Protein AF-A0A6B2SDU4-F1 (afdb_monomer)

Secondary structure (DSSP, 8-state):
-HHHHHTT---SEEEEE-TT-TT--HHHHHHHHHHHHHH--SEEEEEPTTS-EEEEEEEEEHHHHHH-

pLDDT: mean 81.17, std 7.92, range [59.75, 90.5]

Radius of gyration: 11.83 Å; Cα contacts (8 Å, |Δi|>4): 75; chains: 1; bounding box: 29×22×29 Å

Foldseek 3Di:
DVVVVLVVDPDQKDFAADPPDPPDDPVLVVVQVVCCVVPVDQKRFDQDPVRHTDNNGIMGGSVSVVVD

Mean predicted aligned error: 5.79 Å

Sequence (68 aa):
ALDAGLARTTAEQVVVLSADLPFLGERTVRRLLDALAGSGADGAVLTDPDGRDQPLVAAYRRDALLRG

Structure (mmCIF, N/CA/C/O backbone):
data_AF-A0A6B2SDU4-F1
#
_entry.id   AF-A0A6B2SDU4-F1
#
loop_
_atom_site.group_PDB
_atom_site.id
_atom_site.type_symbol
_atom_site.label_atom_id
_atom_site.label_alt_id
_atom_site.label_comp_id
_atom_site.label_asym_id
_atom_site.label_entity_id
_atom_site.label_seq_id
_atom_site.pdbx_PDB_ins_code
_atom_site.Cartn_x
_atom_site.Cartn_y
_atom_site.Cartn_z
_atom_site.occupancy
_atom_site.B_iso_or_equiv
_atom_site.auth_seq_id
_atom_site.auth_comp_id
_atom_site.auth_asym_id
_atom_site.auth_atom_id
_atom_site.pdbx_PDB_model_num
ATOM 1 N N . ALA A 1 1 ? 2.845 -6.116 11.145 1.00 59.75 1 ALA A N 1
ATOM 2 C CA . ALA A 1 1 ? 3.686 -4.932 10.850 1.00 59.75 1 ALA A CA 1
ATOM 3 C C . ALA A 1 1 ? 2.874 -3.823 10.180 1.00 59.75 1 ALA A C 1
ATOM 5 O O . ALA A 1 1 ? 2.935 -2.699 10.658 1.00 59.75 1 ALA A O 1
ATOM 6 N N . LEU A 1 2 ? 2.080 -4.137 9.145 1.00 69.25 2 LEU A N 1
ATOM 7 C CA . LEU A 1 2 ? 1.188 -3.177 8.482 1.00 69.25 2 LEU A CA 1
ATOM 8 C C . LEU A 1 2 ? 0.216 -2.489 9.457 1.00 69.25 2 LEU A C 1
ATOM 10 O O . LEU A 1 2 ? 0.240 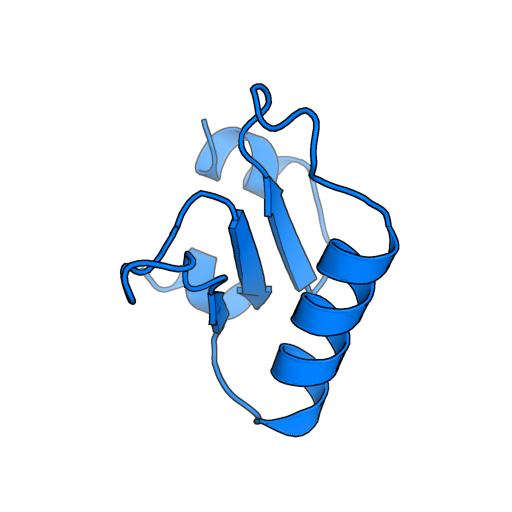-1.267 9.540 1.00 69.25 2 LEU A O 1
ATOM 14 N N . ASP A 1 3 ? -0.523 -3.244 10.277 1.00 70.25 3 ASP A N 1
AT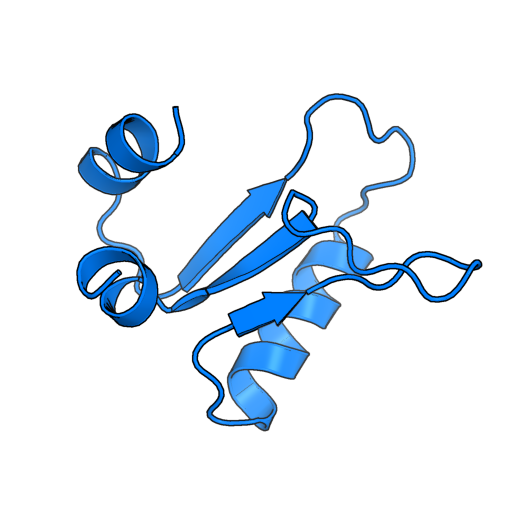OM 15 C CA . ASP A 1 3 ? -1.472 -2.675 11.257 1.00 70.25 3 ASP A CA 1
ATOM 16 C C . ASP A 1 3 ? -0.819 -1.708 12.249 1.00 70.25 3 ASP A C 1
ATOM 18 O O . ASP A 1 3 ? -1.347 -0.638 12.546 1.00 70.25 3 ASP A O 1
ATOM 22 N N . ALA A 1 4 ? 0.382 -2.050 12.723 1.00 71.00 4 ALA A N 1
ATOM 23 C CA . ALA A 1 4 ? 1.149 -1.186 13.614 1.00 71.00 4 ALA A CA 1
ATOM 24 C C . ALA A 1 4 ? 1.579 0.118 12.919 1.00 71.00 4 ALA A C 1
ATOM 26 O O . ALA A 1 4 ? 1.630 1.161 13.566 1.00 71.00 4 ALA A O 1
ATOM 27 N N . GLY A 1 5 ? 1.863 0.079 11.612 1.00 70.94 5 GLY A N 1
ATOM 28 C CA . GLY A 1 5 ? 2.132 1.267 1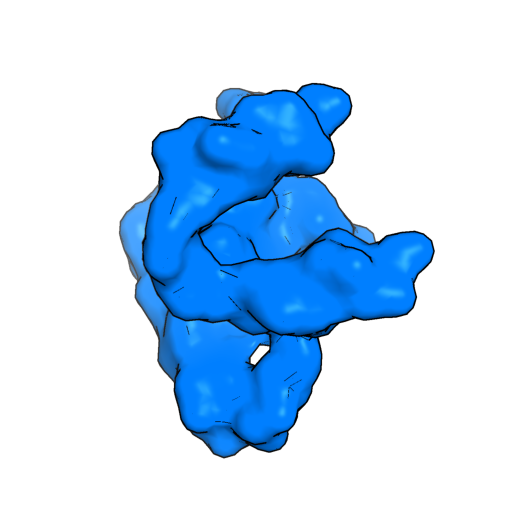0.800 1.00 70.94 5 GLY A CA 1
ATOM 29 C C . GLY A 1 5 ? 0.873 2.093 10.523 1.00 70.94 5 GLY A C 1
ATOM 30 O O . GLY A 1 5 ? 0.909 3.318 10.635 1.00 70.94 5 GLY A O 1
ATOM 31 N N . LEU A 1 6 ? -0.258 1.437 10.243 1.00 76.62 6 LEU A N 1
ATOM 32 C CA . LEU A 1 6 ? -1.559 2.082 10.025 1.00 76.62 6 LEU A CA 1
ATOM 33 C C . LEU A 1 6 ? -2.025 2.870 11.252 1.00 76.62 6 LEU A C 1
ATOM 35 O O . LEU A 1 6 ? -2.531 3.983 11.113 1.00 76.62 6 LEU A O 1
ATOM 39 N N . ALA A 1 7 ? -1.781 2.347 12.455 1.00 75.50 7 ALA A N 1
ATOM 40 C CA . ALA A 1 7 ? -2.082 3.036 13.710 1.00 75.50 7 ALA A CA 1
ATOM 41 C C . ALA A 1 7 ? -1.295 4.350 13.904 1.00 75.50 7 ALA A C 1
ATOM 43 O O . ALA A 1 7 ? -1.615 5.140 14.792 1.00 75.50 7 ALA A O 1
ATOM 44 N N . ARG A 1 8 ? -0.253 4.596 13.100 1.00 81.12 8 ARG A N 1
ATOM 45 C CA . ARG A 1 8 ? 0.649 5.753 13.218 1.00 81.12 8 ARG A CA 1
ATOM 46 C C . ARG A 1 8 ? 0.418 6.815 12.143 1.00 81.12 8 ARG A C 1
ATOM 48 O O . ARG A 1 8 ? 1.137 7.811 12.141 1.00 81.12 8 ARG A O 1
ATOM 55 N N . THR A 1 9 ? -0.561 6.629 11.256 1.00 80.38 9 THR A N 1
ATOM 56 C CA . THR A 1 9 ? -0.864 7.565 10.167 1.00 80.38 9 THR A C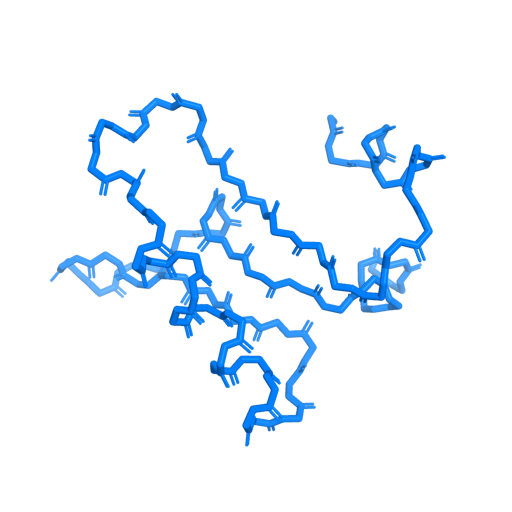A 1
ATOM 57 C C . THR A 1 9 ? -2.358 7.868 10.055 1.00 80.38 9 THR A C 1
ATOM 59 O O . THR A 1 9 ? -3.219 7.008 10.255 1.00 80.38 9 THR A O 1
ATOM 62 N N . THR A 1 10 ? -2.663 9.116 9.708 1.00 80.31 10 THR A N 1
ATOM 63 C CA . THR A 1 10 ? -4.012 9.599 9.384 1.00 80.31 10 THR A CA 1
ATOM 64 C C . THR A 1 10 ? -4.198 9.843 7.886 1.00 80.31 10 THR A C 1
ATOM 66 O O . THR A 1 10 ? -5.228 10.375 7.487 1.00 80.31 10 THR A O 1
ATOM 69 N N . ALA A 1 11 ? -3.216 9.479 7.054 1.00 86.38 11 ALA A N 1
ATOM 70 C CA . ALA A 1 11 ? -3.308 9.644 5.608 1.00 86.38 11 ALA A CA 1
ATOM 71 C C . ALA A 1 11 ? -4.451 8.798 5.027 1.00 86.38 11 ALA A C 1
ATOM 73 O O . ALA A 1 11 ? -4.631 7.639 5.400 1.00 86.38 11 ALA A O 1
ATOM 74 N N . GLU A 1 12 ? -5.200 9.364 4.082 1.00 84.94 12 GLU A N 1
ATOM 75 C CA . GLU A 1 12 ? -6.313 8.670 3.415 1.00 84.94 12 GLU A CA 1
ATOM 76 C C . GLU A 1 12 ? -5.833 7.517 2.520 1.00 84.94 12 GLU A C 1
ATOM 78 O O . GLU A 1 12 ? -6.547 6.535 2.303 1.00 84.94 12 GLU A O 1
ATOM 83 N N . GLN A 1 13 ? -4.601 7.625 2.023 1.00 86.19 13 GLN A N 1
ATOM 84 C CA . GLN A 1 13 ? -3.957 6.664 1.138 1.00 86.19 13 GLN A CA 1
ATOM 85 C C . GLN A 1 13 ? -2.688 6.132 1.801 1.00 86.19 13 GLN A C 1
ATOM 87 O O . GLN A 1 13 ? -1.893 6.894 2.356 1.00 86.19 13 GLN A O 1
ATOM 92 N N . VAL A 1 14 ? -2.492 4.819 1.731 1.00 88.06 14 VAL A N 1
ATOM 93 C CA . VAL A 1 14 ? -1.350 4.126 2.331 1.00 88.06 14 VAL A CA 1
ATOM 94 C C . VAL A 1 14 ? -0.642 3.334 1.248 1.00 88.06 14 VAL A C 1
ATOM 96 O O . VAL A 1 14 ? -1.265 2.536 0.554 1.00 88.06 14 VAL A O 1
ATOM 99 N N . VAL A 1 15 ? 0.667 3.540 1.115 1.00 85.38 15 VAL A N 1
ATOM 100 C CA . VAL A 1 15 ? 1.509 2.776 0.191 1.00 85.38 15 VAL A CA 1
ATOM 101 C C . VAL A 1 15 ? 2.330 1.772 0.991 1.00 85.38 15 VAL A C 1
ATOM 103 O O . VAL A 1 15 ? 3.072 2.149 1.898 1.00 85.38 15 VAL A O 1
ATOM 106 N N . VAL A 1 16 ? 2.186 0.493 0.656 1.00 85.75 16 VAL A N 1
ATOM 107 C CA . VAL A 1 16 ? 2.956 -0.615 1.222 1.00 85.75 16 VAL A CA 1
ATOM 108 C C . VAL A 1 16 ? 4.072 -0.951 0.251 1.00 85.75 16 VAL A C 1
ATOM 110 O O . VAL A 1 16 ? 3.815 -1.172 -0.931 1.00 85.75 16 VAL A O 1
ATOM 113 N N . LEU A 1 17 ? 5.303 -0.952 0.755 1.00 82.50 17 LEU A N 1
ATOM 114 C CA . LEU A 1 17 ? 6.517 -1.154 -0.023 1.00 82.50 17 LEU A CA 1
ATOM 115 C C . LEU A 1 17 ? 7.397 -2.189 0.681 1.00 82.50 17 LEU A C 1
ATOM 117 O O . LEU A 1 17 ? 7.778 -1.996 1.837 1.00 82.50 17 LEU A O 1
ATOM 121 N N . SER A 1 18 ? 7.754 -3.266 -0.016 1.00 79.25 18 SER A N 1
ATOM 122 C CA . SER A 1 18 ? 8.816 -4.171 0.419 1.00 79.25 18 SER A CA 1
ATOM 123 C C . SER A 1 18 ? 10.142 -3.420 0.484 1.00 79.25 18 SER A C 1
ATOM 125 O O . SER A 1 18 ? 10.540 -2.767 -0.479 1.00 79.25 18 SER A O 1
ATOM 127 N N . ALA A 1 19 ? 10.849 -3.559 1.606 1.00 69.75 19 ALA A N 1
ATOM 128 C CA . ALA A 1 19 ? 12.126 -2.887 1.847 1.00 69.75 19 ALA A CA 1
ATOM 129 C C . ALA A 1 19 ? 13.269 -3.366 0.929 1.00 69.75 19 ALA A C 1
ATOM 131 O O . ALA A 1 19 ? 14.285 -2.689 0.828 1.00 69.75 19 ALA A O 1
ATOM 132 N N . ASP A 1 20 ? 13.098 -4.504 0.253 1.00 70.12 20 ASP A N 1
ATOM 133 C CA . ASP A 1 20 ? 14.162 -5.205 -0.477 1.00 70.12 20 ASP A CA 1
ATOM 134 C C . ASP A 1 20 ? 14.079 -5.029 -2.003 1.00 70.12 20 ASP A C 1
ATOM 136 O O . ASP A 1 20 ? 14.576 -5.845 -2.776 1.00 70.12 20 ASP A O 1
ATOM 140 N N . LEU A 1 21 ? 13.403 -3.971 -2.465 1.00 63.16 21 LEU A N 1
ATOM 141 C CA . LEU A 1 21 ? 13.215 -3.703 -3.888 1.00 63.16 21 LEU A CA 1
ATOM 142 C C . LEU A 1 21 ? 14.143 -2.578 -4.358 1.00 63.16 21 LEU A C 1
ATOM 144 O O . LEU A 1 21 ? 13.736 -1.414 -4.358 1.00 63.16 21 LEU A O 1
ATOM 148 N N . PRO A 1 22 ? 15.361 -2.895 -4.845 1.00 64.44 22 PRO A N 1
ATOM 149 C CA . PRO A 1 22 ? 16.298 -1.892 -5.359 1.00 64.44 22 PRO A CA 1
ATOM 150 C C . PRO A 1 22 ? 15.763 -1.133 -6.587 1.00 64.44 22 PRO A C 1
ATOM 152 O O . PRO A 1 22 ? 16.305 -0.099 -6.963 1.00 64.44 22 PRO A O 1
ATOM 155 N N . PHE A 1 23 ? 14.680 -1.619 -7.203 1.00 65.31 23 PHE A N 1
ATOM 156 C CA . PHE A 1 23 ? 14.021 -1.009 -8.363 1.00 65.31 23 PHE A CA 1
ATOM 157 C C . PHE A 1 23 ? 12.821 -0.125 -8.007 1.00 65.31 23 PHE A C 1
ATOM 159 O O . PHE A 1 23 ? 12.188 0.455 -8.897 1.00 65.31 23 PHE A O 1
ATOM 166 N N . LEU A 1 24 ? 12.467 -0.033 -6.725 1.00 67.56 24 LEU A N 1
ATOM 167 C CA . LEU A 1 24 ? 11.322 0.745 -6.294 1.00 67.56 24 LEU A CA 1
ATOM 168 C C . LEU A 1 24 ? 11.671 2.237 -6.285 1.00 67.56 24 LEU A C 1
ATOM 170 O O . LEU A 1 24 ? 12.245 2.769 -5.340 1.00 67.56 24 LEU A O 1
ATOM 174 N N . GLY A 1 25 ? 11.317 2.912 -7.375 1.00 73.62 25 GLY A N 1
ATOM 175 C CA . GLY A 1 25 ? 11.495 4.351 -7.526 1.00 73.62 25 GLY A CA 1
ATOM 176 C C . GLY A 1 25 ? 10.210 5.142 -7.297 1.00 73.62 25 GLY A C 1
ATOM 177 O O . GLY A 1 25 ? 9.096 4.623 -7.386 1.00 73.62 25 GLY A O 1
ATOM 178 N N . GLU A 1 26 ? 10.372 6.451 -7.117 1.00 80.69 26 GLU A N 1
ATOM 179 C CA . GLU A 1 26 ? 9.279 7.418 -6.974 1.00 80.69 26 GLU A CA 1
ATOM 180 C C . GLU A 1 26 ? 8.225 7.304 -8.090 1.00 80.69 26 GLU A C 1
ATOM 182 O O . GLU A 1 26 ? 7.023 7.376 -7.845 1.00 80.69 26 GLU A O 1
ATOM 187 N N . ARG A 1 27 ? 8.664 7.045 -9.327 1.00 83.00 27 ARG A N 1
ATOM 188 C CA . ARG A 1 27 ? 7.774 6.849 -10.480 1.00 83.00 27 ARG A CA 1
ATOM 189 C C . ARG A 1 27 ? 6.797 5.686 -10.283 1.00 83.00 27 ARG A C 1
ATOM 191 O O . ARG A 1 27 ? 5.671 5.765 -10.765 1.00 83.00 27 ARG A O 1
ATOM 198 N N . THR A 1 28 ? 7.215 4.611 -9.617 1.00 85.12 28 THR A N 1
ATOM 199 C CA . THR A 1 28 ? 6.350 3.456 -9.336 1.00 85.12 28 THR A CA 1
ATOM 200 C C . THR A 1 28 ? 5.291 3.826 -8.306 1.00 85.12 28 THR A C 1
ATOM 202 O O . THR A 1 28 ? 4.118 3.535 -8.514 1.00 85.12 28 THR A O 1
ATOM 205 N N . VAL A 1 29 ? 5.680 4.554 -7.255 1.00 85.88 29 VAL A N 1
ATOM 206 C CA . VAL A 1 29 ? 4.746 5.048 -6.233 1.00 85.88 29 VAL A CA 1
ATOM 207 C C . VAL A 1 29 ? 3.703 5.979 -6.848 1.00 85.88 29 VAL A C 1
ATOM 209 O O . VAL A 1 29 ? 2.511 5.766 -6.647 1.00 85.88 29 VAL A O 1
ATOM 212 N N . ARG A 1 30 ? 4.127 6.957 -7.660 1.00 87.25 30 ARG A N 1
ATOM 213 C CA . ARG A 1 30 ? 3.197 7.877 -8.338 1.00 87.25 30 ARG A CA 1
ATOM 214 C C . ARG A 1 30 ? 2.191 7.124 -9.213 1.00 87.25 30 ARG A C 1
ATOM 216 O O . ARG A 1 30 ? 1.001 7.369 -9.101 1.00 87.25 30 ARG A O 1
ATOM 223 N N . ARG A 1 31 ? 2.643 6.132 -9.991 1.00 87.81 31 ARG A N 1
ATOM 224 C CA . ARG A 1 31 ? 1.749 5.295 -10.813 1.00 87.81 31 ARG A CA 1
ATOM 225 C C . ARG A 1 31 ? 0.708 4.535 -9.991 1.00 87.81 31 ARG A C 1
ATOM 227 O O . ARG A 1 31 ? -0.429 4.426 -10.435 1.00 87.81 31 ARG A O 1
ATOM 234 N N . LEU A 1 32 ? 1.084 4.011 -8.824 1.00 87.75 32 LEU A N 1
ATOM 235 C CA . LEU A 1 32 ? 0.142 3.322 -7.936 1.00 87.75 32 LEU A CA 1
ATOM 236 C C . LEU A 1 32 ? -0.908 4.289 -7.373 1.00 87.75 32 LEU A C 1
ATOM 238 O O . LEU A 1 32 ? -2.090 3.955 -7.344 1.00 87.75 32 LEU A O 1
ATOM 242 N N . LEU A 1 33 ? -0.492 5.494 -6.979 1.00 88.31 33 LEU A N 1
ATOM 243 C CA . LEU A 1 33 ? -1.404 6.532 -6.492 1.00 88.31 33 LEU A CA 1
ATOM 244 C C . LEU A 1 33 ? -2.350 7.026 -7.595 1.00 88.31 33 LEU A C 1
ATOM 246 O O . LEU A 1 33 ? -3.553 7.128 -7.361 1.00 88.31 33 LEU A O 1
ATOM 250 N N . ASP A 1 34 ? -1.835 7.256 -8.804 1.00 90.19 34 ASP A N 1
ATOM 251 C CA . ASP A 1 34 ? -2.635 7.674 -9.960 1.00 90.19 34 ASP A CA 1
ATOM 252 C C . ASP A 1 34 ? -3.672 6.601 -10.335 1.00 90.19 34 ASP A C 1
ATOM 254 O O . ASP A 1 34 ? -4.841 6.912 -10.573 1.00 90.19 34 ASP A O 1
ATOM 258 N N . ALA A 1 35 ? -3.273 5.323 -10.333 1.00 89.50 35 ALA A N 1
ATOM 259 C CA . ALA A 1 35 ? -4.177 4.203 -10.591 1.00 89.50 35 ALA A CA 1
ATOM 260 C C . ALA A 1 35 ? -5.276 4.087 -9.521 1.00 89.50 35 ALA A C 1
ATOM 262 O O . ALA A 1 35 ? -6.443 3.851 -9.848 1.00 89.50 35 ALA A O 1
ATOM 263 N N . LEU A 1 36 ? -4.930 4.294 -8.247 1.00 90.19 36 LEU A N 1
ATOM 264 C CA . LEU A 1 36 ? -5.894 4.287 -7.147 1.00 90.19 36 LEU A CA 1
ATOM 265 C C . LEU A 1 36 ? -6.887 5.457 -7.247 1.00 90.19 36 LEU A C 1
ATOM 267 O O . LEU A 1 36 ? -8.090 5.281 -7.035 1.00 90.19 36 LEU A O 1
ATOM 271 N N . ALA A 1 37 ? -6.397 6.647 -7.599 1.00 87.56 37 ALA A N 1
ATOM 272 C CA . ALA A 1 37 ? -7.222 7.837 -7.768 1.00 87.56 37 ALA A CA 1
ATOM 273 C C . ALA A 1 37 ? -8.173 7.716 -8.971 1.00 87.56 37 ALA A C 1
ATOM 275 O O . ALA A 1 37 ? -9.337 8.102 -8.869 1.00 87.56 37 ALA A O 1
ATOM 276 N N . GLY A 1 38 ? -7.702 7.152 -10.088 1.00 88.19 38 GLY A N 1
ATOM 277 C CA . GLY A 1 38 ? -8.471 7.049 -11.332 1.00 88.19 38 GLY A CA 1
ATOM 278 C C . GLY A 1 38 ? -9.483 5.900 -11.392 1.00 88.19 38 GLY A C 1
ATOM 279 O O . GLY A 1 38 ? -10.395 5.951 -12.212 1.00 88.19 38 GLY A O 1
ATOM 280 N N . SER A 1 39 ? -9.345 4.869 -10.552 1.00 84.75 39 SER A N 1
ATOM 281 C CA . SER A 1 39 ? -10.178 3.654 -10.632 1.00 84.75 39 SER A CA 1
ATOM 282 C C . SER A 1 39 ? -11.361 3.621 -9.665 1.00 84.75 39 SER A C 1
ATOM 284 O O . SER A 1 39 ? -12.278 2.827 -9.856 1.00 84.75 39 SER A O 1
ATOM 286 N N . GLY A 1 40 ? -11.341 4.431 -8.601 1.00 82.38 40 GLY A N 1
ATOM 287 C CA . GLY A 1 40 ? -12.312 4.311 -7.507 1.00 82.38 40 GLY A CA 1
ATOM 288 C C . GLY A 1 40 ? -12.176 3.017 -6.689 1.00 82.38 40 GLY A C 1
ATOM 289 O O . GLY A 1 40 ? -12.994 2.783 -5.804 1.00 82.38 40 GLY A O 1
ATOM 290 N N . ALA A 1 41 ? -11.153 2.198 -6.958 1.00 88.56 41 ALA A N 1
ATOM 291 C CA . ALA A 1 41 ? -10.913 0.939 -6.269 1.00 88.56 41 ALA A CA 1
ATOM 292 C C . ALA A 1 41 ? -10.425 1.149 -4.825 1.00 88.56 41 ALA A C 1
ATOM 294 O O . ALA A 1 41 ? -9.936 2.220 -4.443 1.00 88.56 41 ALA A O 1
ATOM 295 N N . ASP A 1 42 ? -10.527 0.083 -4.033 1.00 88.19 42 ASP A N 1
ATOM 296 C CA . ASP A 1 42 ? -10.025 0.023 -2.659 1.00 88.19 42 ASP A CA 1
ATOM 297 C C . ASP A 1 42 ? -8.490 -0.099 -2.588 1.00 88.19 42 ASP A C 1
ATOM 299 O O . ASP A 1 42 ? -7.876 0.286 -1.588 1.00 88.19 42 ASP A O 1
ATOM 303 N N . GLY A 1 43 ? -7.857 -0.576 -3.664 1.00 89.44 43 GLY A N 1
ATOM 304 C CA . GLY A 1 43 ? -6.409 -0.697 -3.781 1.00 89.44 43 GLY A CA 1
ATOM 305 C C . GLY A 1 43 ? -5.922 -0.829 -5.224 1.00 89.44 43 GLY A C 1
ATOM 306 O O . GLY A 1 43 ? -6.679 -1.190 -6.122 1.00 89.44 43 GLY A O 1
ATOM 307 N N . ALA A 1 44 ? -4.641 -0.535 -5.429 1.00 90.50 44 ALA A N 1
ATOM 308 C CA . ALA A 1 44 ? -3.891 -0.725 -6.662 1.00 90.50 44 ALA A CA 1
ATOM 309 C C . ALA A 1 44 ? -2.614 -1.506 -6.333 1.00 90.50 44 ALA A C 1
ATOM 311 O O . ALA A 1 44 ? -1.803 -1.057 -5.521 1.00 90.50 44 ALA A O 1
ATOM 312 N N . VAL A 1 45 ? -2.441 -2.672 -6.950 1.00 89.31 45 VAL A N 1
ATOM 313 C CA . VAL A 1 45 ? -1.331 -3.594 -6.679 1.00 89.31 45 VAL A CA 1
ATOM 314 C C . VAL A 1 45 ? -0.378 -3.602 -7.868 1.00 89.31 45 VAL A C 1
ATOM 316 O O . VAL A 1 45 ? -0.814 -3.574 -9.018 1.00 89.31 45 VAL A O 1
ATOM 319 N N . LEU A 1 46 ? 0.929 -3.602 -7.605 1.00 85.88 46 LEU A N 1
ATOM 320 C CA . LEU A 1 46 ? 1.920 -3.793 -8.655 1.00 85.88 46 LEU A CA 1
ATOM 321 C C . LEU A 1 46 ? 1.870 -5.245 -9.128 1.00 85.88 46 LEU A C 1
ATOM 323 O O . LEU A 1 46 ? 2.023 -6.160 -8.328 1.00 85.88 46 LEU A O 1
ATOM 327 N N . THR A 1 47 ? 1.754 -5.446 -10.431 1.00 86.12 47 THR A N 1
ATOM 328 C CA . THR A 1 47 ? 1.969 -6.754 -11.048 1.00 86.12 47 THR A CA 1
ATOM 329 C C . THR A 1 47 ? 3.412 -6.834 -11.545 1.00 86.12 47 THR A C 1
ATOM 331 O O . THR A 1 47 ? 3.916 -5.895 -12.173 1.00 86.12 47 THR A O 1
ATOM 334 N N . ASP A 1 48 ? 4.106 -7.921 -11.2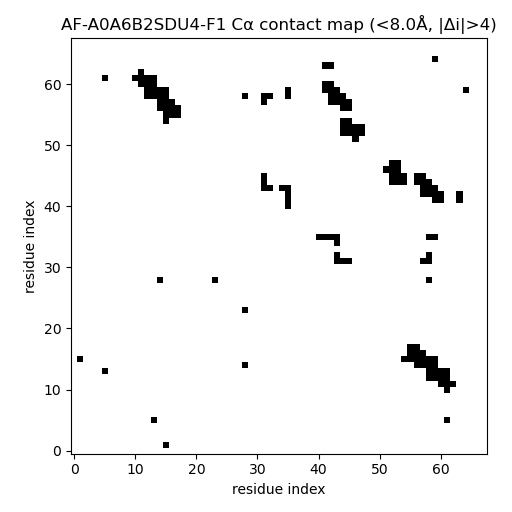25 1.00 81.94 48 ASP A N 1
ATOM 335 C CA . ASP A 1 48 ? 5.464 -8.167 -11.704 1.00 81.94 48 ASP A CA 1
ATOM 336 C C . ASP A 1 48 ? 5.490 -8.560 -13.200 1.00 81.94 48 ASP A C 1
ATOM 338 O O . ASP A 1 48 ? 4.438 -8.779 -13.810 1.00 81.94 48 ASP A O 1
ATOM 342 N N . PRO A 1 49 ? 6.677 -8.623 -13.837 1.00 77.44 49 PRO A N 1
ATOM 343 C CA . PRO A 1 49 ? 6.790 -8.995 -15.249 1.00 77.44 49 PRO A CA 1
ATOM 344 C C . PRO A 1 49 ? 6.254 -10.393 -15.591 1.00 77.44 49 PRO A C 1
ATOM 346 O O . PRO A 1 49 ? 5.924 -10.634 -16.750 1.00 77.44 49 PRO A O 1
ATOM 349 N N . ASP A 1 50 ? 6.142 -11.285 -14.604 1.00 82.38 50 ASP A N 1
ATOM 350 C CA . ASP A 1 50 ? 5.596 -12.635 -14.758 1.00 82.38 50 ASP A CA 1
ATOM 351 C C . ASP A 1 50 ? 4.066 -12.668 -14.572 1.00 82.38 50 ASP A C 1
ATOM 353 O O . ASP A 1 50 ? 3.451 -13.737 -14.612 1.00 82.38 50 ASP A O 1
ATOM 357 N N . GLY A 1 51 ? 3.433 -11.504 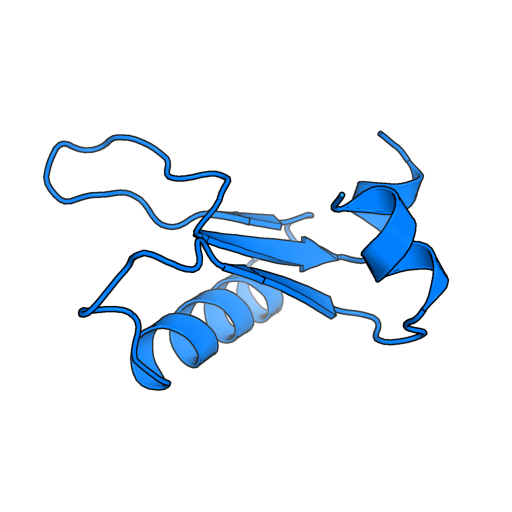-14.381 1.00 83.75 51 GLY A N 1
ATOM 358 C CA . GLY A 1 51 ? 1.989 -11.371 -14.218 1.00 83.75 51 GLY A CA 1
ATOM 359 C C . GLY A 1 51 ? 1.496 -11.646 -12.798 1.00 83.75 51 GLY A C 1
ATOM 360 O O . GLY A 1 51 ? 0.296 -11.846 -12.611 1.00 83.75 51 GLY A O 1
ATOM 361 N N . ARG A 1 52 ? 2.383 -11.688 -11.796 1.00 82.81 52 ARG A N 1
ATOM 362 C CA . ARG A 1 52 ? 1.996 -11.954 -10.405 1.00 82.81 52 ARG A CA 1
ATOM 363 C C . ARG A 1 52 ? 1.790 -10.661 -9.642 1.00 82.81 52 ARG A C 1
ATOM 365 O O . ARG A 1 52 ? 2.629 -9.762 -9.671 1.00 82.81 52 ARG A O 1
ATOM 372 N N . ASP A 1 53 ? 0.698 -10.6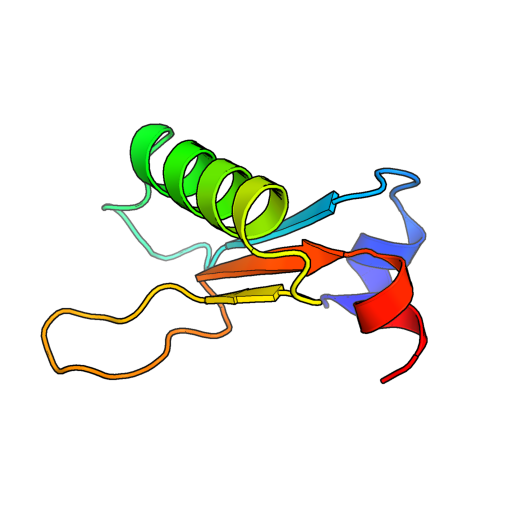06 -8.898 1.00 83.75 53 ASP A N 1
ATOM 373 C CA . ASP A 1 53 ? 0.435 -9.499 -7.994 1.00 83.75 53 ASP A CA 1
ATOM 374 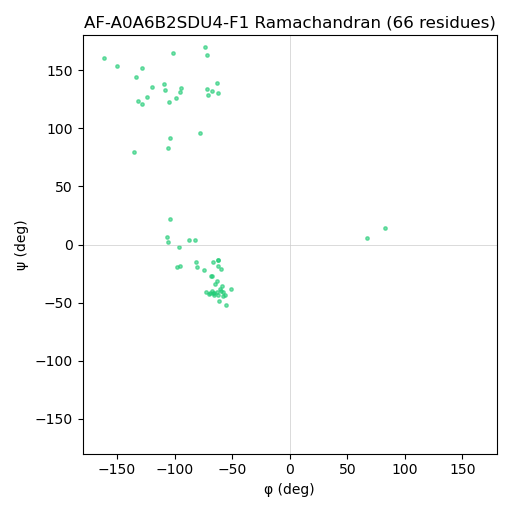C C . ASP A 1 53 ? 1.439 -9.498 -6.842 1.00 83.75 53 ASP A C 1
ATOM 376 O O . ASP A 1 53 ? 1.686 -10.515 -6.189 1.00 83.75 53 ASP A O 1
ATOM 380 N N . GLN A 1 54 ? 2.003 -8.324 -6.586 1.00 80.62 54 GLN A N 1
ATOM 381 C CA . GLN A 1 54 ? 2.939 -8.055 -5.509 1.00 80.62 54 GLN A CA 1
ATOM 382 C C . GLN A 1 54 ? 2.204 -7.257 -4.426 1.00 80.62 54 GLN A C 1
ATOM 384 O O . GLN A 1 54 ? 2.307 -6.031 -4.390 1.00 80.62 54 GLN A O 1
ATOM 389 N N . PRO A 1 55 ? 1.457 -7.906 -3.512 1.00 73.50 55 PRO A N 1
ATOM 390 C CA . PRO A 1 55 ? 0.666 -7.211 -2.490 1.00 73.50 55 PRO A CA 1
ATOM 391 C C . PRO A 1 55 ? 1.521 -6.380 -1.522 1.00 73.50 55 PRO A C 1
ATOM 393 O O . PRO A 1 55 ? 1.010 -5.469 -0.871 1.00 73.50 55 PRO A O 1
ATOM 396 N N . LEU A 1 56 ? 2.827 -6.663 -1.456 1.00 76.88 56 LEU A N 1
ATOM 397 C CA . LEU A 1 56 ? 3.814 -5.879 -0.714 1.00 76.88 56 LEU A CA 1
ATOM 398 C C . LEU A 1 56 ? 4.326 -4.646 -1.488 1.00 76.88 56 LEU A C 1
ATOM 400 O O . LEU A 1 56 ? 5.209 -3.944 -1.003 1.00 76.88 56 LEU A O 1
ATOM 404 N N . VAL A 1 57 ? 3.791 -4.378 -2.681 1.00 84.56 57 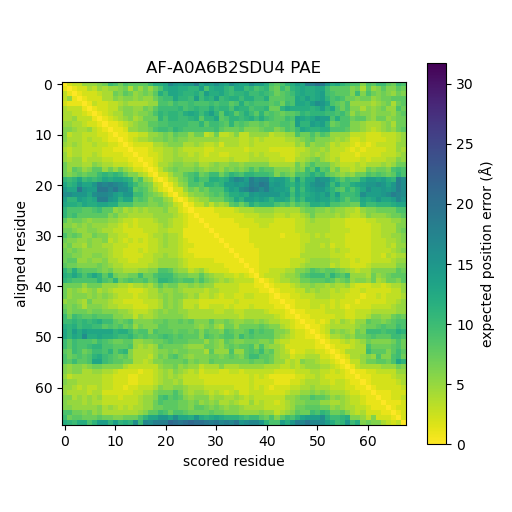VAL A N 1
ATOM 405 C CA . VAL A 1 57 ? 4.030 -3.174 -3.486 1.00 84.56 57 VAL A CA 1
ATOM 406 C C . VAL A 1 57 ? 2.691 -2.674 -4.011 1.00 84.56 57 VAL A C 1
ATOM 408 O O . VAL A 1 57 ? 2.295 -2.938 -5.145 1.00 84.56 57 VAL A O 1
ATOM 411 N N . ALA A 1 58 ? 1.953 -1.982 -3.155 1.00 88.62 58 ALA A N 1
ATOM 412 C CA . ALA A 1 58 ? 0.578 -1.606 -3.443 1.00 88.62 58 ALA A CA 1
ATOM 413 C C . ALA A 1 58 ? 0.188 -0.301 -2.749 1.00 88.62 58 ALA A C 1
ATOM 415 O O . ALA A 1 58 ? 0.738 0.055 -1.707 1.00 88.62 58 ALA A O 1
ATOM 416 N N . ALA A 1 59 ? -0.777 0.405 -3.328 1.00 89.19 59 ALA A N 1
ATOM 417 C CA . ALA A 1 59 ? -1.442 1.544 -2.713 1.00 89.19 59 ALA A CA 1
ATOM 418 C C . ALA A 1 59 ? -2.866 1.148 -2.325 1.00 89.19 59 ALA A C 1
ATOM 420 O O . ALA A 1 59 ? -3.590 0.586 -3.139 1.00 89.19 59 ALA A O 1
ATOM 421 N N . TYR A 1 60 ? -3.285 1.472 -1.108 1.00 88.44 60 TYR A N 1
ATOM 422 C CA . TYR A 1 60 ? -4.617 1.167 -0.597 1.00 88.44 60 TYR A CA 1
ATOM 423 C C . TYR A 1 60 ? -5.278 2.410 -0.023 1.00 88.44 60 TYR A C 1
ATOM 425 O O . TYR A 1 60 ? -4.612 3.305 0.511 1.00 88.44 60 TYR A O 1
ATOM 433 N N . ARG A 1 61 ? -6.609 2.432 -0.062 1.00 89.00 61 ARG A N 1
ATOM 434 C CA . ARG A 1 61 ? -7.388 3.346 0.774 1.00 89.00 61 ARG A CA 1
ATOM 435 C C . ARG A 1 61 ? -7.315 2.868 2.215 1.00 89.00 61 ARG A C 1
ATOM 437 O O . ARG A 1 61 ? -7.536 1.690 2.499 1.00 89.00 61 ARG A O 1
ATOM 444 N N . ARG A 1 62 ? -7.055 3.790 3.137 1.00 86.19 62 ARG A N 1
ATOM 445 C CA . ARG A 1 62 ? -6.983 3.474 4.568 1.00 86.19 62 ARG A CA 1
ATOM 446 C C . ARG A 1 62 ? -8.265 2.808 5.066 1.00 86.19 62 ARG A C 1
ATOM 448 O O . ARG A 1 62 ? -8.191 1.805 5.763 1.00 86.19 62 ARG A O 1
ATOM 455 N N . ASP A 1 63 ? -9.425 3.311 4.652 1.00 85.75 63 ASP A N 1
ATOM 456 C CA . ASP A 1 63 ? -10.719 2.751 5.057 1.00 85.75 63 ASP A CA 1
ATOM 457 C C . ASP A 1 63 ? -10.920 1.312 4.576 1.00 85.75 63 ASP A C 1
ATOM 459 O O . ASP A 1 63 ? -11.566 0.527 5.260 1.00 85.75 63 ASP A O 1
ATOM 463 N N . ALA A 1 64 ? -10.357 0.943 3.423 1.00 84.31 64 ALA A N 1
ATOM 464 C CA . ALA A 1 64 ? -10.401 -0.433 2.946 1.00 84.31 64 ALA A CA 1
ATOM 465 C C . ALA A 1 64 ? -9.543 -1.357 3.821 1.00 84.31 64 ALA A C 1
ATOM 467 O O . ALA A 1 64 ? -9.997 -2.438 4.184 1.00 84.31 64 ALA A O 1
ATOM 468 N N . LEU A 1 65 ? -8.352 -0.902 4.228 1.00 80.44 65 LEU A N 1
ATOM 469 C CA . LEU A 1 65 ? -7.475 -1.650 5.136 1.00 80.44 65 LEU A CA 1
ATOM 470 C C . LEU A 1 65 ? -8.039 -1.781 6.556 1.00 80.44 65 LEU A C 1
ATOM 472 O O . LEU A 1 65 ? -7.709 -2.735 7.242 1.00 80.44 65 LEU A O 1
ATOM 476 N N . LEU A 1 66 ? -8.877 -0.843 7.004 1.00 79.25 66 LEU A N 1
ATOM 477 C CA . LEU A 1 66 ? -9.538 -0.911 8.314 1.00 79.25 66 LEU A CA 1
ATOM 478 C C . LEU A 1 66 ? -10.785 -1.808 8.327 1.00 79.25 66 LEU A C 1
ATOM 480 O O . LEU A 1 66 ? -11.303 -2.106 9.401 1.00 79.25 66 LEU A O 1
ATOM 484 N N . ARG A 1 67 ? -11.310 -2.171 7.150 1.00 75.81 67 ARG A N 1
ATOM 485 C CA . ARG A 1 67 ? -12.503 -3.018 6.997 1.00 75.81 67 ARG A CA 1
ATOM 486 C C . ARG A 1 67 ? -12.181 -4.502 6.803 1.00 75.81 67 ARG A C 1
ATOM 488 O O . ARG A 1 67 ? -13.100 -5.308 6.940 1.00 75.81 67 ARG A O 1
ATOM 495 N N . GLY A 1 68 ? -10.946 -4.833 6.427 1.00 61.16 68 GLY A N 1
ATOM 496 C CA . GLY A 1 68 ? -10.450 -6.210 6.302 1.00 61.16 68 GLY A CA 1
ATOM 497 C C . GLY A 1 68 ? -9.962 -6.759 7.631 1.00 61.16 68 GLY A C 1
ATOM 498 O O . GLY A 1 68 ? -10.098 -7.987 7.815 1.00 61.16 68 GLY A O 1
#

Nearest PDB structures (foldseek):
  5eke-assembly1_C  TM=7.461E-01  e=7.526E+00  Synechocystis sp. PCC 6803 substr. Kazusa
  5vlp-assembly1_A  TM=3.666E-01  e=1.409E+00  Homo sapiens

Solvent-accessible surface area (backbone atoms only — not comparable to full-atom values): 4128 Å² total; per-residue (Å²): 111,67,67,67,52,53,76,74,56,86,60,67,62,44,76,43,70,58,92,85,48,96,79,74,44,71,71,58,55,52,51,28,50,52,50,27,69,75,62,76,50,57,54,26,63,40,62,45,98,87,71,45,75,34,78,49,39,23,26,31,35,40,72,50,67,76,72,110